Protein AF-A0A7L5Y4Z3-F1 (afdb_monomer_lite)

Foldseek 3Di:
DDKDWDADPVQKTKIFDDPPVPDGQKIWIFHQDPPCVSFKTWTWIAGPPPRDIDIDIHGHDPDD

Structure (mmCIF, N/CA/C/O backbone):
data_AF-A0A7L5Y4Z3-F1
#
_entry.id   AF-A0A7L5Y4Z3-F1
#
loop_
_atom_site.group_PDB
_atom_site.id
_atom_site.type_symbol
_atom_site.label_atom_id
_atom_site.label_alt_id
_atom_si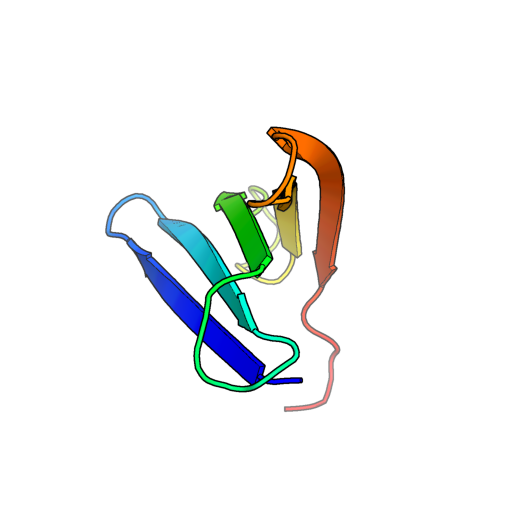te.label_comp_id
_atom_site.label_asym_id
_atom_site.label_entity_id
_atom_site.label_seq_id
_atom_site.pdbx_PDB_ins_code
_atom_site.Cartn_x
_atom_site.Cartn_y
_atom_site.Cartn_z
_atom_site.occupancy
_atom_site.B_iso_or_equiv
_atom_site.auth_seq_id
_atom_site.auth_comp_id
_atom_site.auth_asym_id
_atom_site.auth_atom_id
_atom_site.pdbx_PDB_model_num
ATOM 1 N N . MET A 1 1 ? -5.354 -10.553 -10.969 1.00 84.00 1 MET A N 1
ATOM 2 C CA . MET A 1 1 ? -4.910 -9.481 -10.057 1.00 84.00 1 MET A CA 1
ATOM 3 C C . MET A 1 1 ? -5.073 -9.974 -8.636 1.00 84.00 1 MET A C 1
ATOM 5 O O . MET A 1 1 ? -6.171 -10.392 -8.287 1.00 84.00 1 MET A O 1
ATOM 9 N N . LEU A 1 2 ? -3.984 -9.973 -7.874 1.00 96.69 2 LEU A N 1
ATOM 10 C CA . LEU A 1 2 ? -3.937 -10.317 -6.457 1.00 96.69 2 LEU A CA 1
ATOM 11 C C . LEU A 1 2 ? -3.552 -9.079 -5.648 1.00 96.69 2 LEU A C 1
ATOM 13 O O . LEU A 1 2 ? -2.816 -8.219 -6.138 1.00 96.69 2 LEU A O 1
ATOM 17 N N . ILE A 1 3 ? -4.066 -9.024 -4.424 1.00 97.06 3 ILE A N 1
ATOM 18 C CA . ILE A 1 3 ? -3.708 -8.045 -3.403 1.00 97.06 3 ILE A CA 1
ATOM 19 C C . ILE A 1 3 ? -3.429 -8.835 -2.128 1.00 97.06 3 ILE A C 1
ATOM 21 O O . ILE A 1 3 ? -4.256 -9.657 -1.728 1.00 97.06 3 ILE A O 1
ATOM 25 N N . ALA A 1 4 ? -2.275 -8.592 -1.526 1.00 97.06 4 ALA A N 1
ATOM 26 C CA . ALA A 1 4 ? -1.944 -9.013 -0.173 1.00 97.06 4 ALA A CA 1
ATOM 27 C C . ALA A 1 4 ? -1.663 -7.761 0.659 1.00 97.06 4 ALA A C 1
ATOM 29 O O . ALA A 1 4 ? -1.465 -6.684 0.096 1.00 97.06 4 ALA A O 1
ATOM 30 N N . GLY A 1 5 ? -1.713 -7.883 1.978 1.00 96.69 5 GLY A N 1
ATOM 31 C CA . GLY A 1 5 ? -1.355 -6.773 2.839 1.00 96.69 5 GLY A CA 1
ATOM 32 C C . GLY A 1 5 ? -1.538 -7.066 4.311 1.00 96.69 5 GLY A C 1
ATOM 33 O O . GLY A 1 5 ? -2.180 -8.050 4.695 1.00 96.69 5 GLY A O 1
ATOM 34 N N . ASP A 1 6 ? -0.981 -6.172 5.107 1.00 97.69 6 ASP A N 1
ATOM 35 C CA . ASP A 1 6 ? -0.979 -6.197 6.557 1.00 97.69 6 ASP A CA 1
ATOM 36 C C . ASP A 1 6 ? -1.126 -4.776 7.120 1.00 97.69 6 ASP A C 1
ATOM 38 O O . ASP A 1 6 ? -1.173 -3.782 6.386 1.00 97.69 6 ASP A O 1
ATOM 42 N N . VAL A 1 7 ? -1.293 -4.710 8.436 1.00 96.75 7 VAL A N 1
ATOM 43 C CA . VAL A 1 7 ? -1.293 -3.468 9.203 1.00 96.75 7 VAL A CA 1
ATOM 44 C C . VAL A 1 7 ? -0.230 -3.624 10.275 1.00 96.75 7 VAL A C 1
ATOM 46 O O . VAL A 1 7 ? -0.247 -4.625 10.999 1.00 96.75 7 VAL A O 1
ATOM 49 N N . ASP A 1 8 ? 0.664 -2.647 10.374 1.00 95.06 8 ASP A N 1
ATOM 50 C CA . ASP A 1 8 ? 1.728 -2.658 11.372 1.00 95.06 8 ASP A CA 1
ATOM 51 C C . ASP A 1 8 ? 1.253 -2.181 12.759 1.00 95.06 8 ASP A C 1
ATOM 53 O O . ASP A 1 8 ? 0.074 -1.890 12.991 1.00 95.06 8 ASP A O 1
ATOM 57 N N . GLU A 1 9 ? 2.180 -2.137 13.718 1.00 94.62 9 GLU A N 1
ATOM 58 C CA . GLU A 1 9 ? 1.897 -1.720 15.097 1.00 94.62 9 GLU A CA 1
ATOM 59 C C . GLU A 1 9 ? 1.529 -0.233 15.235 1.00 94.62 9 GLU A C 1
ATOM 61 O O . GLU A 1 9 ? 0.821 0.130 16.178 1.00 94.62 9 GLU A O 1
ATOM 66 N N . ASP A 1 10 ? 1.937 0.602 14.276 1.00 92.50 10 ASP A N 1
ATOM 67 C CA . ASP A 1 10 ? 1.636 2.035 14.219 1.00 92.50 10 ASP A CA 1
ATOM 68 C C . ASP A 1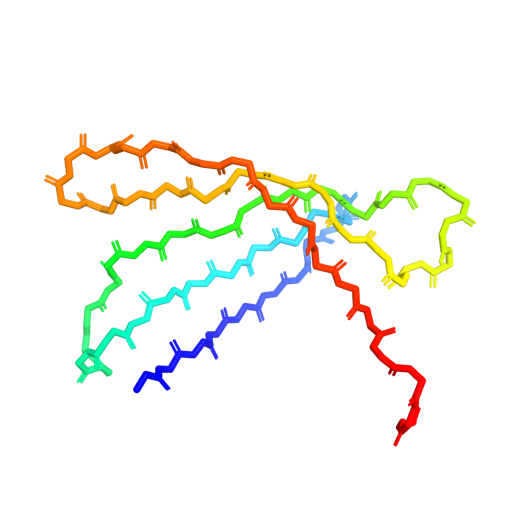 10 ? 0.305 2.325 13.494 1.00 92.50 10 ASP A C 1
ATOM 70 O O . ASP A 1 10 ? -0.170 3.466 13.458 1.00 92.50 10 ASP A O 1
ATOM 74 N N . GLY A 1 11 ? -0.345 1.292 12.946 1.00 91.44 11 GLY A N 1
ATOM 75 C CA . GLY A 1 11 ? -1.600 1.419 12.211 1.00 91.44 11 GLY A CA 1
ATOM 76 C C . GLY A 1 11 ? -1.417 1.924 10.777 1.00 91.44 11 GLY A C 1
ATOM 77 O O . GLY A 1 11 ? -2.343 2.522 10.213 1.00 91.44 11 GLY A O 1
ATOM 78 N N . GLU A 1 12 ? -0.251 1.704 10.171 1.00 96.25 12 GLU A N 1
ATOM 79 C CA . GLU A 1 12 ? -0.040 1.908 8.742 1.00 96.25 12 GLU A CA 1
ATOM 80 C C . GLU A 1 12 ? -0.493 0.671 7.958 1.00 96.25 12 GLU A C 1
ATOM 82 O O . GLU A 1 12 ? -0.143 -0.464 8.272 1.00 96.25 12 GLU A O 1
ATOM 87 N N . LEU A 1 13 ? -1.315 0.887 6.927 1.00 97.62 13 LEU A N 1
ATOM 88 C CA . LEU A 1 13 ? -1.700 -0.163 5.993 1.00 97.62 13 LEU A CA 1
ATOM 89 C C . LEU A 1 13 ? -0.639 -0.270 4.898 1.00 97.62 13 LEU A C 1
ATOM 91 O O . LEU A 1 13 ? -0.397 0.711 4.184 1.00 97.62 13 LEU A O 1
ATOM 95 N N . ALA A 1 14 ? -0.132 -1.480 4.679 1.00 98.12 14 ALA A N 1
ATOM 96 C CA . ALA A 1 14 ? 0.661 -1.838 3.513 1.00 98.12 14 ALA A CA 1
ATOM 97 C C . ALA A 1 14 ? -0.099 -2.861 2.657 1.00 98.12 14 ALA A C 1
ATOM 99 O O . ALA A 1 14 ? -0.537 -3.896 3.150 1.00 98.12 14 ALA A O 1
ATOM 100 N N . LEU A 1 15 ? -0.271 -2.577 1.362 1.00 98.19 15 LEU A N 1
ATOM 101 C CA . LEU A 1 15 ? -0.789 -3.541 0.387 1.00 98.19 15 LEU A CA 1
ATOM 102 C C . LEU A 1 15 ? 0.199 -3.739 -0.760 1.00 98.19 15 LEU A C 1
ATOM 104 O O . LEU A 1 15 ? 0.642 -2.764 -1.376 1.00 98.19 15 LEU A O 1
ATOM 108 N N . GLU A 1 16 ? 0.448 -4.987 -1.144 1.00 98.19 16 GLU A N 1
ATOM 109 C CA . GLU A 1 16 ? 1.202 -5.321 -2.349 1.00 98.19 16 GLU A CA 1
ATOM 110 C C . GLU A 1 16 ? 0.279 -5.815 -3.460 1.00 98.19 16 GLU A C 1
ATOM 112 O O . GLU A 1 16 ? -0.561 -6.703 -3.286 1.00 98.19 16 GLU A O 1
ATOM 117 N N . GLN A 1 17 ? 0.451 -5.227 -4.641 1.00 98.12 17 GLN A N 1
ATOM 118 C CA . GLN A 1 17 ? -0.321 -5.533 -5.832 1.00 98.12 17 GLN A CA 1
ATOM 119 C C . GLN A 1 17 ? 0.484 -6.381 -6.804 1.00 98.12 17 GLN A C 1
ATOM 121 O O . GLN A 1 17 ? 1.625 -6.056 -7.135 1.00 98.12 17 GLN A O 1
ATOM 126 N N . SER A 1 18 ? -0.167 -7.427 -7.318 1.00 98.12 18 SER A N 1
ATOM 127 C CA . SER A 1 18 ? 0.376 -8.271 -8.376 1.00 98.12 18 SER A CA 1
ATOM 128 C C . SER A 1 18 ? -0.636 -8.525 -9.497 1.00 98.12 18 SER A C 1
ATOM 130 O O . SER A 1 18 ? -1.711 -9.105 -9.299 1.00 98.12 18 SER A O 1
ATOM 132 N N . ALA A 1 19 ? -0.285 -8.132 -10.716 1.00 97.06 19 ALA A N 1
ATOM 133 C CA . ALA A 1 19 ? -1.056 -8.381 -11.923 1.00 97.06 19 ALA A CA 1
ATOM 134 C C . ALA A 1 19 ? -0.928 -9.843 -12.382 1.00 97.06 19 ALA A C 1
ATOM 136 O O . ALA A 1 19 ? -1.925 -10.425 -12.819 1.00 97.06 19 ALA A O 1
ATOM 137 N N . ASP A 1 20 ? 0.263 -10.437 -12.234 1.00 95.81 20 ASP A N 1
ATOM 138 C CA . ASP A 1 20 ? 0.607 -11.796 -12.686 1.00 95.81 20 ASP A CA 1
ATOM 139 C C . ASP A 1 20 ? 0.587 -12.860 -11.570 1.00 95.81 20 ASP A C 1
ATOM 141 O O . ASP A 1 20 ? 0.734 -14.051 -11.846 1.00 95.81 20 ASP A O 1
ATOM 145 N N . GLY A 1 21 ? 0.400 -12.446 -10.315 1.00 95.75 21 GLY A N 1
ATOM 146 C CA . GLY A 1 21 ? 0.427 -13.317 -9.140 1.00 95.75 21 GLY A CA 1
ATOM 147 C C . GLY A 1 21 ? 1.817 -13.853 -8.784 1.00 95.75 21 GLY A C 1
ATOM 148 O O . GLY A 1 21 ? 1.916 -14.806 -8.014 1.00 95.75 21 GLY A O 1
ATOM 149 N N . ARG A 1 22 ? 2.886 -13.293 -9.361 1.00 94.94 22 ARG A N 1
ATOM 150 C CA . ARG A 1 22 ? 4.278 -13.709 -9.127 1.00 94.94 22 ARG A CA 1
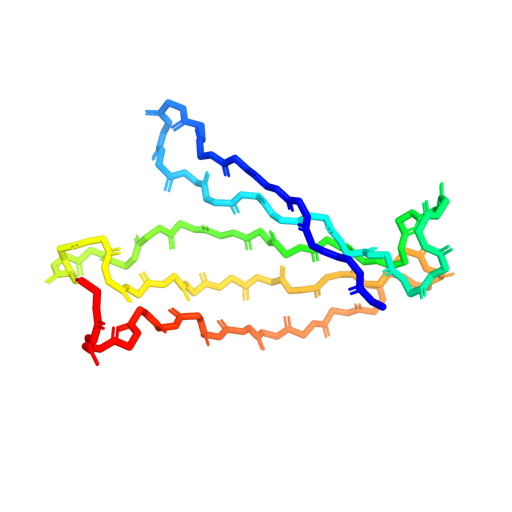ATOM 151 C C . ARG A 1 22 ? 5.168 -12.563 -8.678 1.00 94.94 22 ARG A C 1
ATOM 153 O O . ARG A 1 22 ? 6.080 -12.795 -7.891 1.00 94.94 22 ARG A O 1
ATOM 160 N N . ARG A 1 23 ? 4.957 -11.356 -9.204 1.00 96.69 23 ARG A N 1
ATOM 161 C CA . ARG A 1 23 ? 5.763 -10.170 -8.890 1.00 96.69 23 ARG A CA 1
ATOM 162 C C . ARG A 1 23 ? 4.891 -9.030 -8.403 1.00 96.69 23 ARG A C 1
ATOM 164 O O . ARG A 1 23 ? 3.754 -8.886 -8.846 1.00 96.69 23 ARG A O 1
ATOM 171 N N . ILE A 1 24 ? 5.459 -8.201 -7.539 1.00 97.81 24 ILE A N 1
ATOM 172 C CA . ILE A 1 24 ? 4.833 -6.959 -7.096 1.00 97.81 24 ILE A CA 1
ATOM 173 C C . ILE A 1 24 ? 5.023 -5.917 -8.202 1.00 97.81 24 ILE A C 1
ATOM 175 O O . ILE A 1 24 ? 6.156 -5.568 -8.532 1.00 97.81 24 ILE A O 1
ATOM 179 N N . ASP A 1 25 ? 3.929 -5.434 -8.788 1.00 97.88 25 ASP A N 1
ATOM 180 C CA . ASP A 1 25 ? 3.959 -4.332 -9.759 1.00 97.88 25 ASP A CA 1
ATOM 181 C C . ASP A 1 25 ? 3.656 -2.971 -9.124 1.00 97.88 25 ASP A C 1
ATOM 183 O O . ASP A 1 25 ? 3.985 -1.938 -9.718 1.00 97.88 25 ASP A O 1
ATOM 187 N N . ALA A 1 26 ? 3.103 -2.961 -7.906 1.00 98.44 26 ALA A N 1
ATOM 188 C CA . ALA A 1 26 ? 2.951 -1.754 -7.108 1.00 98.44 26 ALA A CA 1
ATOM 189 C C . ALA A 1 26 ? 2.719 -2.019 -5.614 1.00 98.44 26 ALA A C 1
ATOM 191 O O . ALA A 1 26 ? 2.229 -3.079 -5.229 1.00 98.44 26 ALA A O 1
ATOM 192 N N . THR A 1 27 ? 2.996 -1.011 -4.790 1.00 98.50 27 THR A N 1
ATOM 193 C CA . THR A 1 27 ? 2.649 -0.979 -3.363 1.00 98.50 27 THR A CA 1
ATOM 194 C C . THR A 1 27 ? 1.651 0.139 -3.075 1.00 98.50 27 THR A C 1
ATOM 196 O O . THR A 1 27 ? 1.651 1.165 -3.756 1.00 98.50 27 THR A O 1
ATOM 199 N N . TRP A 1 28 ? 0.790 -0.052 -2.078 1.00 98.56 28 TRP A N 1
ATOM 200 C CA . TRP A 1 28 ? -0.118 0.958 -1.536 1.00 98.56 28 TRP A CA 1
ATOM 201 C C . TRP A 1 28 ? 0.200 1.119 -0.053 1.00 98.56 28 TRP A C 1
ATOM 203 O O . TRP A 1 28 ? 0.088 0.151 0.688 1.00 98.56 28 TRP A O 1
ATOM 213 N N . ILE A 1 29 ? 0.601 2.315 0.371 1.00 98.44 29 ILE A N 1
ATOM 214 C CA . ILE A 1 29 ? 1.012 2.569 1.758 1.00 98.44 29 ILE A CA 1
ATOM 215 C C . ILE A 1 29 ? 0.294 3.802 2.291 1.00 98.44 29 ILE A C 1
ATOM 217 O O . ILE A 1 29 ? 0.257 4.842 1.618 1.00 98.44 29 ILE A O 1
ATOM 221 N N . GLY A 1 30 ? -0.278 3.696 3.486 1.00 98.12 30 GLY A N 1
ATOM 222 C CA . GLY A 1 30 ? -0.694 4.861 4.256 1.00 98.12 30 GLY A CA 1
ATOM 223 C C . GLY A 1 30 ? -1.477 4.533 5.527 1.00 98.12 30 GLY A C 1
ATOM 224 O O . GLY A 1 30 ? -1.991 3.424 5.676 1.00 98.12 30 GLY A O 1
ATOM 225 N N . PRO A 1 31 ? -1.625 5.516 6.427 1.00 97.38 31 PRO A N 1
ATOM 226 C CA . PRO A 1 31 ? -2.289 5.322 7.707 1.00 97.38 31 PRO A CA 1
ATOM 227 C C . PRO A 1 31 ? -3.814 5.320 7.582 1.00 97.38 31 PRO A C 1
ATOM 229 O O . PRO A 1 31 ? -4.407 5.928 6.673 1.00 97.38 31 PRO A O 1
ATOM 232 N N . PHE A 1 32 ? -4.470 4.696 8.561 1.00 95.94 32 PHE A N 1
ATOM 233 C CA . PHE A 1 32 ? -5.893 4.927 8.787 1.00 95.94 32 PHE A CA 1
ATOM 234 C C . PHE A 1 32 ? -6.154 6.402 9.098 1.00 95.94 32 PHE A C 1
ATOM 236 O O . PHE A 1 32 ? -5.429 7.062 9.837 1.00 95.94 32 PHE A O 1
ATOM 243 N N . THR A 1 33 ? -7.227 6.934 8.521 1.00 94.69 33 THR A N 1
ATOM 244 C CA . THR A 1 33 ? -7.635 8.319 8.751 1.00 94.69 33 THR A CA 1
ATOM 245 C C . THR A 1 33 ? -8.199 8.441 10.164 1.00 94.69 33 THR A C 1
ATOM 247 O O . THR A 1 33 ? -9.121 7.704 10.530 1.00 94.69 33 THR A O 1
ATOM 250 N N . GLU A 1 34 ? -7.667 9.375 10.950 1.00 91.00 34 GLU A N 1
ATOM 251 C CA . GLU A 1 34 ? -8.129 9.643 12.313 1.00 91.00 34 GLU A CA 1
ATOM 252 C C . GLU A 1 34 ? -9.639 9.940 12.341 1.00 91.00 34 GLU A C 1
ATOM 254 O O . GLU A 1 34 ? -10.192 10.565 11.433 1.00 91.00 34 GLU A O 1
ATOM 259 N N . GLY A 1 35 ? -10.338 9.427 13.356 1.00 88.94 35 GLY A N 1
ATOM 260 C CA . GLY A 1 35 ? -11.791 9.582 13.484 1.00 88.94 35 GLY A CA 1
ATOM 261 C C . GLY A 1 35 ? -12.627 8.752 12.498 1.00 88.94 35 GLY A C 1
ATOM 262 O O . GLY A 1 35 ? -13.851 8.762 12.596 1.00 88.94 35 GLY A O 1
ATOM 263 N N . SER A 1 36 ? -12.010 7.987 11.585 1.00 87.56 36 SER A N 1
ATOM 264 C CA . SER A 1 36 ? -12.742 7.132 10.634 1.00 87.56 36 SER A CA 1
ATOM 265 C C . SER A 1 36 ? -13.158 5.768 11.194 1.00 87.56 36 SER A C 1
ATOM 267 O O . SER A 1 36 ? -13.833 5.025 10.490 1.00 87.56 36 SER A O 1
ATOM 269 N N . CYS A 1 37 ? -12.769 5.414 12.428 1.00 89.50 37 CYS A N 1
ATOM 270 C CA . CYS A 1 37 ? -12.999 4.082 13.014 1.00 89.50 37 CYS A CA 1
ATOM 271 C C . CYS A 1 37 ? -12.438 2.949 12.122 1.00 89.50 37 CYS A C 1
ATOM 273 O O . CYS A 1 37 ? -13.134 1.991 11.795 1.00 89.50 37 CYS A O 1
ATOM 275 N N . ALA A 1 38 ? -11.193 3.115 11.658 1.00 89.31 38 ALA A N 1
ATOM 276 C CA . ALA A 1 38 ? -10.501 2.199 10.742 1.00 89.31 38 ALA A CA 1
ATOM 277 C C . ALA A 1 38 ? -11.245 1.918 9.413 1.00 89.31 38 ALA A C 1
ATOM 279 O O . ALA A 1 38 ? -11.047 0.888 8.772 1.00 89.31 38 ALA A O 1
ATOM 280 N N . ARG A 1 39 ? -12.110 2.842 8.972 1.00 92.88 39 ARG A N 1
ATOM 281 C CA . ARG A 1 39 ? -12.952 2.676 7.773 1.00 92.88 39 ARG A CA 1
ATOM 282 C C . ARG A 1 39 ? -12.362 3.322 6.520 1.00 92.88 39 ARG A C 1
ATOM 284 O O . ARG A 1 39 ? -12.815 3.017 5.414 1.00 92.88 39 ARG A O 1
ATOM 291 N N . GLU A 1 40 ? -11.401 4.232 6.674 1.00 95.62 40 GLU A N 1
ATOM 292 C CA . GLU A 1 40 ? -10.771 4.957 5.569 1.00 95.62 40 GLU A CA 1
ATOM 293 C C . GLU A 1 40 ? -9.245 4.986 5.722 1.00 95.62 40 GLU A C 1
ATOM 295 O O . GLU A 1 40 ? -8.733 5.352 6.776 1.00 95.62 40 GLU A O 1
ATOM 300 N N . VAL A 1 41 ? -8.525 4.656 4.648 1.00 97.62 41 VAL A N 1
ATOM 301 C CA . VAL A 1 41 ? -7.066 4.813 4.533 1.00 97.62 41 VAL A CA 1
ATOM 302 C C . VAL A 1 41 ? -6.769 5.787 3.404 1.00 97.62 41 VAL A C 1
ATOM 304 O O . VAL A 1 41 ? -7.371 5.706 2.328 1.00 97.62 41 VAL A O 1
ATOM 307 N N . ARG A 1 42 ? -5.832 6.708 3.636 1.00 97.88 42 ARG A N 1
ATOM 308 C CA . ARG A 1 42 ? -5.382 7.685 2.638 1.00 97.88 42 ARG A CA 1
ATOM 309 C C . ARG A 1 42 ? -3.881 7.583 2.477 1.00 97.88 42 ARG A C 1
ATOM 311 O O . ARG A 1 42 ? -3.136 7.925 3.388 1.00 97.88 42 ARG A O 1
ATOM 318 N N . GLY A 1 43 ? -3.437 7.195 1.292 1.00 98.12 43 GLY A N 1
ATOM 319 C CA . GLY A 1 43 ? -2.036 6.858 1.096 1.00 98.12 43 GLY A CA 1
ATOM 320 C C . GLY A 1 43 ? -1.511 7.137 -0.299 1.00 98.12 43 GLY A C 1
ATOM 321 O O . GLY A 1 43 ? -2.127 7.850 -1.104 1.00 98.12 43 GLY A O 1
ATOM 322 N N . THR A 1 44 ? -0.341 6.571 -0.562 1.00 98.75 44 THR A N 1
ATOM 323 C CA . THR A 1 44 ? 0.336 6.614 -1.853 1.00 98.75 44 THR A CA 1
ATOM 324 C C . THR A 1 44 ? 0.409 5.213 -2.436 1.00 98.75 44 THR A C 1
ATOM 326 O O . THR A 1 44 ? 0.841 4.269 -1.786 1.00 98.75 44 THR A O 1
ATOM 329 N N . TRP A 1 45 ? -0.016 5.101 -3.683 1.00 98.62 45 TRP A N 1
ATOM 330 C CA . TRP A 1 45 ? 0.306 3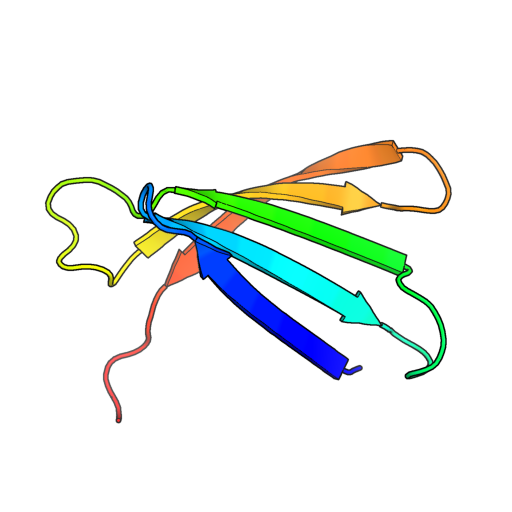.996 -4.561 1.00 98.62 45 TRP A CA 1
ATOM 331 C C . TRP A 1 45 ? 1.612 4.301 -5.285 1.00 98.62 45 TRP A C 1
ATOM 333 O O . TRP A 1 45 ? 1.749 5.408 -5.814 1.00 98.62 45 TRP A O 1
ATOM 343 N N . THR A 1 46 ? 2.525 3.340 -5.361 1.00 98.81 46 THR A N 1
ATOM 344 C CA . THR A 1 46 ? 3.821 3.481 -6.035 1.00 98.81 46 THR A CA 1
ATOM 345 C C . THR A 1 46 ? 4.024 2.327 -7.005 1.00 98.81 46 THR A C 1
ATOM 347 O O . THR A 1 46 ? 4.011 1.166 -6.597 1.00 98.81 46 THR A O 1
ATOM 350 N N . ARG A 1 47 ? 4.237 2.625 -8.292 1.00 98.38 47 ARG A N 1
ATOM 351 C CA . ARG A 1 47 ? 4.544 1.606 -9.304 1.00 98.38 47 ARG A CA 1
ATOM 352 C C . ARG A 1 47 ? 5.978 1.110 -9.152 1.00 98.38 47 ARG A C 1
ATOM 354 O O . ARG A 1 47 ? 6.909 1.909 -9.142 1.00 98.38 47 ARG A O 1
ATOM 361 N N . ALA A 1 48 ? 6.173 -0.203 -9.171 1.00 98.00 48 ALA A N 1
ATOM 362 C CA . ALA A 1 48 ? 7.501 -0.806 -9.085 1.00 98.00 48 ALA A CA 1
ATOM 363 C C . ALA A 1 48 ? 8.373 -0.546 -10.330 1.00 98.00 48 ALA A C 1
ATOM 365 O O . ALA A 1 48 ? 9.586 -0.425 -10.217 1.00 98.00 48 ALA A O 1
ATOM 366 N N . ALA A 1 49 ? 7.767 -0.460 -11.520 1.00 97.75 49 ALA A N 1
ATOM 367 C CA . ALA A 1 49 ? 8.502 -0.369 -12.786 1.00 97.75 49 ALA A CA 1
ATOM 368 C C . ALA A 1 49 ? 9.259 0.956 -12.987 1.00 97.75 49 ALA A C 1
ATOM 370 O O . ALA A 1 49 ? 10.315 0.967 -13.612 1.00 97.75 49 ALA A O 1
ATOM 371 N N . ASP A 1 50 ? 8.697 2.067 -12.510 1.00 98.06 50 ASP A N 1
ATOM 372 C CA . ASP A 1 50 ? 9.183 3.423 -12.801 1.00 98.06 50 ASP A CA 1
ATOM 373 C C . ASP A 1 50 ? 9.095 4.376 -11.594 1.00 98.06 50 ASP A C 1
ATOM 375 O O . ASP A 1 50 ? 9.459 5.545 -11.707 1.00 98.06 50 ASP A O 1
ATOM 379 N N . GLY A 1 51 ? 8.608 3.908 -10.439 1.00 98.25 51 GLY A N 1
ATOM 380 C CA . GLY A 1 51 ? 8.416 4.732 -9.246 1.00 98.25 51 GLY A CA 1
ATOM 381 C C . GLY A 1 51 ? 7.272 5.743 -9.354 1.00 98.25 51 GLY A C 1
ATOM 382 O O . GLY A 1 51 ? 7.148 6.603 -8.484 1.00 98.25 51 GLY A O 1
ATOM 383 N N . ALA A 1 52 ? 6.431 5.679 -10.393 1.00 98.62 52 ALA A N 1
ATOM 384 C CA . ALA A 1 52 ? 5.316 6.604 -10.545 1.00 98.62 52 ALA A CA 1
ATOM 385 C C . ALA A 1 52 ? 4.353 6.495 -9.357 1.00 98.62 52 ALA A C 1
ATOM 387 O O . ALA A 1 52 ? 3.922 5.399 -8.991 1.00 98.62 52 ALA A O 1
ATOM 388 N N . THR A 1 53 ? 3.974 7.640 -8.790 1.00 98.62 53 THR A N 1
ATOM 389 C CA . THR A 1 53 ? 3.122 7.697 -7.599 1.00 98.62 53 THR A CA 1
ATOM 390 C C . THR A 1 53 ? 1.726 8.229 -7.901 1.00 98.62 53 THR A C 1
ATOM 392 O O . THR A 1 53 ? 1.517 9.044 -8.804 1.00 98.62 53 THR A O 1
ATOM 395 N N . ARG A 1 54 ? 0.734 7.755 -7.142 1.00 98.62 54 ARG A N 1
ATOM 396 C CA . ARG A 1 54 ? -0.650 8.254 -7.163 1.00 98.62 54 ARG A CA 1
ATOM 397 C C . ARG A 1 54 ? -1.208 8.278 -5.749 1.00 98.62 54 ARG A C 1
ATOM 399 O O . ARG A 1 54 ? -0.942 7.378 -4.964 1.00 98.62 54 ARG A O 1
ATOM 406 N N . ARG A 1 55 ? -2.016 9.283 -5.418 1.00 98.62 55 ARG A N 1
ATOM 407 C CA . ARG A 1 55 ? -2.760 9.285 -4.150 1.00 98.62 55 ARG A CA 1
ATOM 408 C C . ARG A 1 55 ? -3.954 8.341 -4.250 1.00 98.62 55 ARG A C 1
ATOM 410 O O . ARG A 1 55 ? -4.590 8.273 -5.301 1.00 98.62 55 ARG A O 1
ATOM 417 N N . PHE A 1 56 ? -4.272 7.655 -3.158 1.00 97.94 56 PHE A N 1
ATOM 418 C CA . PHE A 1 56 ? -5.449 6.795 -3.074 1.00 97.94 56 PHE A CA 1
ATOM 419 C C . PHE A 1 56 ? -6.276 7.069 -1.823 1.00 97.94 56 PHE A C 1
ATOM 421 O O . PHE A 1 56 ? -5.779 7.594 -0.825 1.00 97.94 56 PHE A O 1
ATOM 428 N N . VAL A 1 57 ? -7.546 6.674 -1.898 1.00 97.56 57 VAL A N 1
ATOM 429 C CA . VAL A 1 57 ? -8.448 6.576 -0.752 1.00 97.56 57 VAL A CA 1
ATOM 430 C C . VAL A 1 57 ? -9.076 5.190 -0.794 1.00 97.56 57 VAL A C 1
ATOM 432 O O . VAL A 1 57 ? -9.801 4.871 -1.736 1.00 97.56 57 VAL A O 1
ATOM 435 N N . LEU A 1 58 ? -8.789 4.367 0.209 1.00 96.06 58 LEU A N 1
ATOM 436 C CA . LEU A 1 58 ? -9.435 3.075 0.398 1.00 96.06 58 LEU A CA 1
ATOM 437 C C . LEU A 1 58 ? -10.551 3.250 1.424 1.00 96.06 58 LEU A C 1
ATOM 439 O O . LEU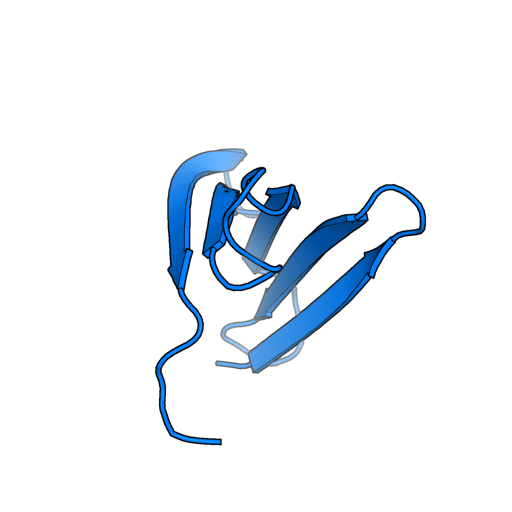 A 1 58 ? -10.326 3.809 2.493 1.00 96.06 58 LEU A O 1
ATOM 443 N N . ARG A 1 59 ? -11.758 2.786 1.095 1.00 95.06 59 ARG A N 1
ATOM 444 C CA . ARG A 1 59 ? -12.931 2.871 1.972 1.00 95.06 59 ARG A CA 1
ATOM 445 C C . ARG A 1 59 ? -13.516 1.493 2.194 1.00 95.06 59 ARG A C 1
ATOM 447 O O . ARG A 1 59 ? -13.876 0.819 1.226 1.00 95.06 59 ARG A O 1
ATOM 454 N N . GLN A 1 60 ? -13.684 1.106 3.452 1.00 89.75 60 GLN A N 1
ATOM 455 C CA . GLN A 1 60 ? -14.439 -0.093 3.779 1.00 89.75 60 GLN A CA 1
ATOM 456 C C . GLN A 1 60 ? -15.914 0.147 3.447 1.00 89.75 60 GLN A C 1
ATOM 458 O O . GLN A 1 60 ? -16.596 0.974 4.058 1.00 89.75 60 GLN A O 1
ATOM 463 N N . ARG A 1 61 ? -16.428 -0.601 2.471 1.00 87.31 61 ARG A N 1
ATOM 464 C CA . ARG A 1 61 ? -17.851 -0.577 2.123 1.00 87.31 61 ARG A CA 1
ATOM 465 C C . ARG A 1 61 ? -18.651 -1.240 3.248 1.00 87.31 61 ARG A C 1
ATOM 467 O O . ARG A 1 61 ? -18.247 -2.272 3.776 1.00 87.31 61 ARG A O 1
ATOM 474 N N . SER A 1 62 ? -19.763 -0.638 3.654 1.00 74.50 62 SER A N 1
ATOM 475 C CA . SER A 1 62 ? -20.761 -1.273 4.526 1.00 74.50 62 SER A CA 1
ATOM 476 C C . SER A 1 62 ? -21.292 -2.528 3.826 1.00 74.50 62 SER A C 1
ATOM 478 O O . SER A 1 62 ? -21.731 -2.421 2.681 1.00 74.50 62 SER A O 1
ATOM 480 N N . GLY A 1 63 ? -21.214 -3.701 4.460 1.00 64.50 63 GLY A N 1
ATOM 481 C CA . GLY A 1 63 ? -21.681 -4.952 3.841 1.00 64.50 63 GLY A CA 1
ATOM 482 C C . GLY A 1 63 ? -21.023 -6.252 4.306 1.00 64.50 63 GLY A C 1
ATOM 483 O O . GLY A 1 63 ? -21.357 -7.295 3.755 1.00 64.50 63 GLY A O 1
ATOM 484 N N . TRP A 1 64 ? -20.128 -6.198 5.292 1.00 51.97 64 TRP A N 1
ATOM 485 C CA . TRP A 1 64 ? -19.592 -7.360 6.000 1.00 51.97 64 TRP A CA 1
ATOM 486 C C . TRP A 1 64 ? -19.653 -7.074 7.493 1.00 51.97 64 TRP A C 1
ATOM 488 O O . TRP A 1 64 ? -19.287 -5.926 7.855 1.00 51.97 64 TRP A O 1
#

Sequence (64 aa):
MLIAGDVDEDGELALEQSADGRRIDATWIGPFTEGSCAREVRGTWTRAADGATRRFVLRQRSGW

pLDDT: mean 94.44, std 7.85, range [51.97, 98.81]

Radius of gyration: 12.4 Å; chains: 1; bounding box: 31×23×28 Å

Secondary structure (DSSP, 8-state):
-EEEEEE-TT-EEEEEEESSSSS--EEEEEEBPTTSTT-EEEEEEEETTT--EEEEEEE--S--

=== Feature glossary ===
The record interleaves many kinds of information about one protein. Here is each kind framed as the question it answers.

Q: What does the local fold look like, residue by residue?
A: A 3Di character summarizes, for each residue, the relative orientation of the Cα frame of its nearest spatial neighbor. Because it encodes fold topology rather than chemistry, 3Di alignments detect remote structural similarity that sequence alignment misses.

Q: Which residues are in helices, strands, or loops?
A: Secondary structure is the local, repeating backbone conformation. DSSP classifies it into eight states by reading the hydrogen-bond network: three helix types (H, G, I), two β types (E, B), two non-regular types (T, S), and unstructured coil (-).

Q: How big and how compact is the whole molecule?
A: Three whole-structure scalars: the radius of gyration (RMS distance of Cα from centroid, in Å), the count of Cα–Cα contacts (pairs closer than 8 Å and separated by more than four residues in sequence — i.e. tertiary, not local, contacts), and the bounding-box dimensions. Together they distinguish compact globular folds from extended fibres or disordered chains.

Q: How confident is the AlphaFold model at each residue?
A: For AlphaFold models, the B-factor field carries pLDDT — the model's own estimate of local accuracy on a 0–100 scale. Regions with pLDDT<50 should be treated as essentially unmodeled; they often correspond to intrinsically disordered segments.

Q: What family and function is it annotated with?
A: Functional annotations link the protein to curated databases. InterPro entries identify conserved domains and families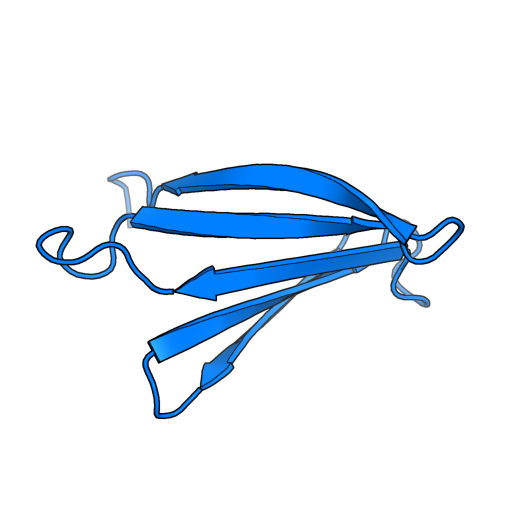 by matching the sequence against member-database signatures (Pfam, PROSITE, CDD, …). Gene Ontology (GO) terms describe molecular function, biological process, and cellular component in a controlled vocabulary. CATH places the structure in a hierarchical fold classification (Class/Architecture/Topology/Homologous-superfamily). The organism is the source species.

Q: What known structures does this most resemble?
A: Nearest PDB neighbors are the top structural matches found by Foldseek when searching this structure against the entire Protein Data Bank. Each hit reports a TM-score (0 to 1; >0.5 almost always implies the same fold) and an E-value. These are *structural* homologs — they may share no detectable sequence similarity.

Q: Which residues are buried vs exposed?
A: Solvent-accessible surface area (SASA) is the area in Å² traced out by the centre of a 1.4 Å probe sphere (a water molecule) rolled over the protein's van der Waals surface (Shrake–Rupley / Lee–Richards construction). Buried residues have near-zero SASA; fully exposed residues can exceed 200 Å². The total SASA scales roughly with the number of surface residues.

Q: What are the backbone torsion angles?
A: φ (phi) and ψ (psi) are the two rotatable backbone dihedrals per residue: φ is the C(i-1)–N–Cα–C torsion, ψ is the N–Cα–C–N(i+1) torsion, both in degrees on (−180°, 180°]. α-helical residues cluster near (−60°, −45°); β-strand residues near (−120°, +130°). A Ramachandran plot is simply a scatter of (φ, ψ) for every residue.

Q: Are the domains correctly placed relative to each other?
A: Predicted aligned error is AlphaFold's pairwise confidence. Unlike pLDDT (per-residue), PAE is per-residue-pair and captures whether two parts of the structure are correctly placed relative to each other. Units are ångströms of expected positional error.

Q: What if only a Cα trace is available?
A: P-SEA three-state annotation labels each residue as helix, strand, or coil based purely on the geometry of the Cα trace. It serves as a fallback when the full backbone (and thus DSSP) is unavailable.

Q: What is the amino-acid chain?
A: This is the polypeptide sequence — one letter per residue, N-terminus first. Length ranges from a few dozen residues for small domains to over a thousand for large multi-domain proteins.

Q: What do the rendered images show?
A: The six renders are orthographic views along the three Cartesian axes in both directions. Representation (cartoon, sticks, or surface) and color scheme (sequence-rainbow or by-chain) vary across proteins so the training set covers all the common visualization conventions.

Q: What do the diagnostic plots show?
A: Plot images: a contact map (which residues are close in 3D, as an N×N binary image), a Ramachandran scatter (backbone torsion angles, revealing secondary-structure composition at a glance), and — for AlphaFold structures — a PAE heatmap (pairwise prediction confidence).

Q: How mobile is each atom in the crystal?
A: B-factor (Debye–Waller factor) reflects atomic displacement in the crystal lattice. It is an experimental observable (units Å²), not a prediction; low values mean the atom is pinned down, high values mean it moves or is heterogeneous across the crystal.

Q: Where is each backbone atom in 3D?
A: The mmCIF table is the protein's shape written out atom by atom. For each backbone N, Cα, C, and carbonyl O, it records an (x, y, z) coordinate triple in Å plus the residue type, chain letter, and residue number.